Protein AF-A0A261KKD2-F1 (afdb_monomer_lite)

Structure (mmCIF, N/CA/C/O backbone):
data_AF-A0A261KKD2-F1
#
_entry.id   AF-A0A261KKD2-F1
#
loop_
_atom_site.group_PDB
_atom_site.id
_atom_site.type_symbol
_atom_site.label_atom_id
_atom_site.label_alt_id
_atom_site.label_comp_id
_atom_site.label_asym_id
_atom_site.label_entity_id
_atom_site.label_seq_id
_atom_site.pdbx_PDB_ins_code
_atom_site.Cartn_x
_atom_site.Cartn_y
_atom_site.Cartn_z
_atom_site.occupancy
_atom_site.B_iso_or_equiv
_atom_site.auth_seq_id
_atom_site.auth_comp_id
_atom_site.auth_asym_id
_atom_site.auth_atom_id
_atom_site.pdbx_PDB_model_num
ATOM 1 N N . MET A 1 1 ? 25.583 7.584 -16.675 1.00 42.84 1 MET A N 1
ATOM 2 C CA . MET A 1 1 ? 24.928 7.387 -15.366 1.00 42.84 1 MET A CA 1
ATOM 3 C C . MET A 1 1 ? 23.927 6.260 -15.559 1.00 42.84 1 MET A C 1
ATOM 5 O O . MET A 1 1 ? 23.049 6.423 -16.393 1.00 42.84 1 MET A O 1
ATOM 9 N N . ASN A 1 2 ? 24.113 5.099 -14.925 1.00 55.62 2 ASN A N 1
ATOM 10 C CA . ASN A 1 2 ? 23.139 4.011 -15.029 1.00 55.62 2 ASN A CA 1
ATOM 11 C C . ASN A 1 2 ? 21.918 4.429 -14.214 1.00 55.62 2 ASN A C 1
ATOM 13 O O . ASN A 1 2 ? 21.974 4.424 -12.986 1.00 55.62 2 ASN A O 1
ATOM 17 N N . THR A 1 3 ? 20.853 4.874 -14.876 1.00 59.84 3 THR A N 1
ATOM 18 C CA . THR A 1 3 ? 19.567 5.021 -14.202 1.00 59.84 3 THR A CA 1
ATOM 19 C C . THR A 1 3 ? 19.165 3.635 -13.707 1.00 59.84 3 THR A C 1
ATOM 21 O O . THR A 1 3 ? 19.183 2.689 -14.500 1.00 59.84 3 THR A O 1
ATOM 24 N N . PRO A 1 4 ? 18.864 3.466 -12.408 1.00 67.19 4 PRO A N 1
ATOM 25 C CA . PRO A 1 4 ? 18.352 2.194 -11.934 1.00 67.19 4 PRO A CA 1
ATOM 26 C C . PRO A 1 4 ? 17.121 1.833 -12.774 1.00 67.19 4 PRO A C 1
ATOM 28 O O . PRO A 1 4 ? 16.279 2.683 -13.067 1.00 67.19 4 PRO A O 1
ATOM 31 N N . GLN A 1 5 ? 17.069 0.594 -13.249 1.00 76.81 5 GLN A N 1
ATOM 32 C CA . GLN A 1 5 ? 15.962 0.096 -14.057 1.00 76.81 5 GLN A CA 1
ATOM 33 C C . GLN A 1 5 ? 14.935 -0.545 -13.130 1.00 76.81 5 GLN A C 1
ATOM 35 O O . GLN A 1 5 ? 15.288 -1.324 -12.242 1.00 76.81 5 GLN A O 1
ATOM 40 N N . ILE A 1 6 ? 13.659 -0.228 -13.340 1.00 82.88 6 ILE A N 1
ATOM 41 C CA . ILE A 1 6 ? 12.571 -0.922 -12.655 1.00 82.88 6 ILE A CA 1
ATOM 42 C C . ILE A 1 6 ? 12.519 -2.343 -13.215 1.00 82.88 6 ILE A C 1
ATOM 44 O O . ILE A 1 6 ? 12.353 -2.541 -14.418 1.00 82.88 6 ILE A O 1
ATOM 48 N N . ASN A 1 7 ? 12.712 -3.333 -12.346 1.00 85.75 7 ASN A N 1
ATOM 49 C CA . ASN A 1 7 ? 12.728 -4.730 -12.758 1.00 85.75 7 ASN A CA 1
ATOM 50 C C . ASN A 1 7 ? 11.305 -5.253 -13.041 1.00 85.75 7 ASN A C 1
ATOM 52 O O . ASN A 1 7 ? 10.302 -4.685 -12.598 1.00 85.75 7 ASN A O 1
ATOM 56 N N . SER A 1 8 ? 11.220 -6.370 -13.765 1.00 86.00 8 SER A N 1
ATOM 57 C CA . SER A 1 8 ? 9.951 -7.008 -14.140 1.00 86.00 8 SER A CA 1
ATOM 58 C C . SER A 1 8 ? 9.093 -7.412 -12.939 1.00 86.00 8 SER A C 1
ATOM 60 O O . SER A 1 8 ? 7.871 -7.318 -13.012 1.00 86.00 8 SER A O 1
ATOM 62 N N . ASN A 1 9 ? 9.710 -7.806 -11.823 1.00 88.19 9 ASN A N 1
ATOM 63 C CA . ASN A 1 9 ? 8.986 -8.235 -10.624 1.00 88.19 9 ASN A CA 1
ATOM 64 C C . ASN A 1 9 ? 8.235 -7.063 -9.981 1.00 88.19 9 ASN A C 1
ATOM 66 O O . ASN A 1 9 ? 7.089 -7.212 -9.562 1.00 88.19 9 ASN A O 1
ATOM 70 N N . THR A 1 10 ? 8.847 -5.876 -9.940 1.00 88.12 10 THR A N 1
ATOM 71 C CA . THR A 1 10 ? 8.189 -4.651 -9.472 1.00 88.12 10 THR A CA 1
ATOM 72 C C . THR A 1 10 ? 7.010 -4.287 -10.375 1.00 88.12 10 THR A C 1
ATOM 74 O O . THR A 1 10 ? 5.940 -3.953 -9.872 1.00 88.12 10 THR A O 1
ATOM 77 N N . VAL A 1 11 ? 7.166 -4.401 -11.697 1.00 89.25 11 VAL A N 1
ATOM 78 C CA . VAL A 1 11 ? 6.089 -4.133 -12.672 1.00 89.25 11 VAL A CA 1
ATOM 79 C C . VAL A 1 11 ? 4.915 -5.091 -12.466 1.00 89.25 11 VAL A C 1
ATOM 81 O O . VAL A 1 11 ? 3.755 -4.672 -12.477 1.00 89.25 11 VAL A O 1
ATOM 84 N N . GLU A 1 12 ? 5.203 -6.372 -12.248 1.00 90.06 12 GLU A N 1
ATOM 85 C CA . GLU A 1 12 ? 4.189 -7.395 -12.009 1.00 90.06 12 GLU A CA 1
ATOM 86 C C . GLU A 1 12 ? 3.439 -7.161 -10.691 1.00 90.06 12 GLU A C 1
ATOM 88 O O . GLU A 1 12 ? 2.208 -7.184 -10.673 1.00 90.06 12 GLU A O 1
ATOM 93 N N . LEU A 1 13 ? 4.161 -6.872 -9.605 1.00 89.06 13 LEU A N 1
ATOM 94 C CA . LEU A 1 13 ? 3.562 -6.548 -8.308 1.00 89.06 13 LEU A CA 1
ATOM 95 C C . LEU A 1 13 ? 2.630 -5.341 -8.406 1.00 89.06 13 LEU A C 1
ATOM 97 O O . LEU A 1 13 ? 1.482 -5.414 -7.976 1.00 89.06 13 LEU A O 1
ATOM 101 N N . LEU A 1 14 ? 3.090 -4.255 -9.029 1.00 89.81 14 LEU A N 1
ATOM 102 C CA . LEU A 1 14 ? 2.277 -3.056 -9.220 1.00 89.81 14 LEU A CA 1
ATOM 103 C C . LEU A 1 14 ? 1.068 -3.312 -10.125 1.00 89.81 14 LEU A C 1
ATOM 105 O O . LEU A 1 14 ? 0.004 -2.740 -9.896 1.00 89.81 14 LEU A O 1
ATOM 109 N N . SER A 1 15 ? 1.197 -4.200 -11.115 1.00 90.31 15 SER A N 1
ATOM 110 C CA . SER A 1 15 ? 0.068 -4.595 -11.964 1.00 90.31 15 SER A CA 1
ATOM 111 C C . SER A 1 15 ? -1.009 -5.329 -11.165 1.00 90.31 15 SER A C 1
ATOM 113 O O . SER A 1 15 ? -2.199 -5.081 -11.356 1.00 90.31 15 SER A O 1
ATOM 115 N N . ARG A 1 16 ? -0.595 -6.209 -10.243 1.00 89.69 16 ARG A N 1
ATOM 116 C CA . ARG A 1 16 ? -1.504 -6.933 -9.344 1.00 89.69 16 ARG A CA 1
ATOM 117 C C . ARG A 1 16 ? -2.175 -5.988 -8.347 1.00 89.69 16 ARG A C 1
ATOM 119 O O . ARG A 1 16 ? -3.388 -6.052 -8.200 1.00 89.69 16 ARG A O 1
ATOM 126 N N . LEU A 1 17 ? -1.409 -5.089 -7.724 1.00 86.06 17 LEU A N 1
ATOM 127 C CA . LEU A 1 17 ? -1.935 -4.090 -6.783 1.00 86.06 17 LEU A CA 1
ATOM 128 C C . LEU A 1 17 ? -2.928 -3.132 -7.455 1.00 86.06 17 LEU A C 1
ATOM 130 O O . LEU A 1 17 ? -3.966 -2.819 -6.886 1.00 86.06 17 LEU A O 1
ATOM 134 N N . GLY A 1 18 ? -2.621 -2.674 -8.671 1.00 83.12 18 GLY A N 1
ATOM 135 C CA . GLY A 1 18 ? -3.455 -1.723 -9.407 1.00 83.12 18 GLY A CA 1
ATOM 136 C C . GLY A 1 18 ? -4.586 -2.346 -10.229 1.00 83.12 18 GLY A C 1
ATOM 137 O O . GLY A 1 18 ? -5.287 -1.605 -10.916 1.00 83.12 18 GLY A O 1
ATOM 138 N N . GLY A 1 19 ? -4.729 -3.678 -10.243 1.00 85.88 19 GLY A N 1
ATOM 139 C CA . GLY A 1 19 ? -5.755 -4.385 -11.024 1.00 85.88 19 GLY A CA 1
ATOM 140 C C . GLY A 1 19 ? -5.668 -4.183 -12.544 1.00 85.88 19 GLY A C 1
ATOM 141 O O . GLY A 1 19 ? -6.630 -4.449 -13.261 1.00 85.88 19 GLY A O 1
ATOM 142 N N . LYS A 1 20 ? -4.532 -3.695 -13.056 1.00 86.50 20 LYS A N 1
ATOM 143 C CA . LYS A 1 20 ? -4.328 -3.369 -14.473 1.00 86.50 20 LYS A CA 1
ATOM 144 C C . LYS A 1 20 ? -2.949 -3.808 -14.933 1.00 86.50 20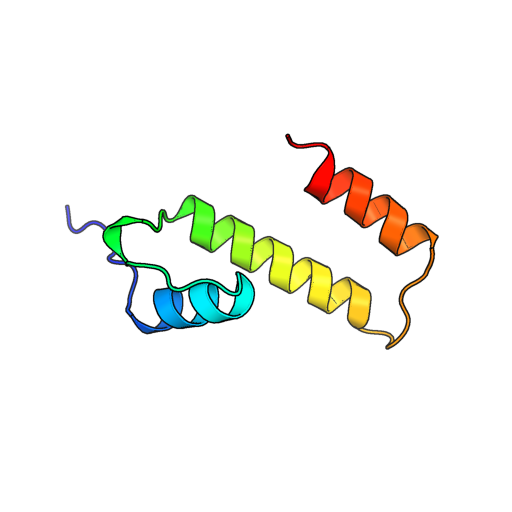 LYS A C 1
ATOM 146 O O . LYS A 1 20 ? -1.978 -3.710 -14.191 1.00 86.50 20 LYS A O 1
ATOM 151 N N . LYS A 1 21 ? -2.841 -4.250 -16.185 1.00 89.06 21 LYS A N 1
ATOM 152 C CA . LYS A 1 21 ? -1.548 -4.604 -16.777 1.00 89.06 21 LYS A CA 1
ATOM 153 C C . LYS A 1 21 ? -0.705 -3.338 -16.967 1.00 89.06 21 LYS A C 1
ATOM 155 O O . LYS A 1 21 ? -1.126 -2.429 -17.680 1.00 89.06 21 LYS A O 1
ATOM 160 N N . LEU A 1 2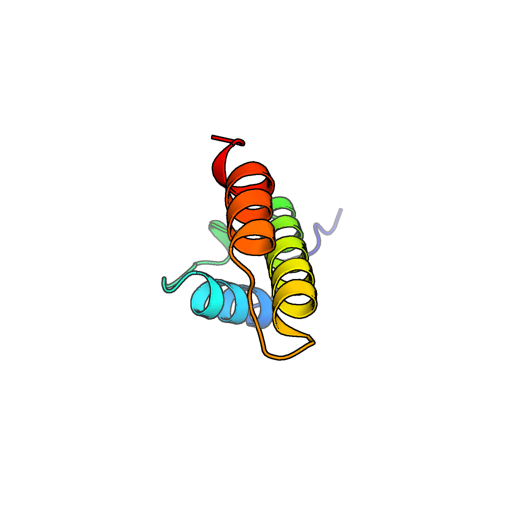2 ? 0.468 -3.285 -16.341 1.00 88.00 22 LEU A N 1
ATOM 161 C CA . LEU A 1 22 ? 1.427 -2.191 -16.497 1.00 88.00 22 LEU A CA 1
ATOM 162 C C . LEU A 1 22 ? 2.564 -2.590 -17.443 1.00 88.00 22 LEU A C 1
ATOM 164 O O . LEU A 1 22 ? 2.949 -3.757 -17.514 1.00 88.00 22 LEU A O 1
ATOM 168 N N . SER A 1 23 ? 3.127 -1.594 -18.126 1.00 86.19 23 SER A N 1
ATOM 169 C CA . SER A 1 23 ? 4.380 -1.720 -18.880 1.00 86.19 23 SER A CA 1
ATOM 170 C C . SER A 1 23 ? 5.495 -0.982 -18.134 1.00 86.19 23 SER A C 1
ATOM 172 O O . SER A 1 23 ? 5.209 0.074 -17.565 1.00 86.19 23 SER A O 1
ATOM 174 N N . PRO A 1 24 ? 6.753 -1.465 -18.150 1.00 81.44 24 PRO A N 1
ATOM 175 C CA . PRO A 1 24 ? 7.869 -0.821 -17.447 1.00 81.44 24 PRO A CA 1
ATOM 176 C C . PRO A 1 24 ? 8.073 0.650 -17.831 1.00 81.44 24 PRO A C 1
ATOM 178 O O . PRO A 1 24 ? 8.360 1.473 -16.970 1.00 81.44 24 PRO A O 1
ATOM 181 N N . GLU A 1 25 ? 7.856 0.990 -19.105 1.00 83.56 25 GLU A N 1
ATOM 182 C CA . GLU A 1 25 ? 7.911 2.364 -19.629 1.00 83.56 25 GLU A CA 1
ATOM 183 C C . GLU A 1 25 ? 6.886 3.326 -19.007 1.00 83.56 25 GLU A C 1
ATOM 185 O O . GLU A 1 25 ? 7.082 4.537 -19.040 1.00 83.56 25 GLU A O 1
ATOM 190 N N . ASN A 1 26 ? 5.824 2.795 -18.395 1.00 77.69 26 ASN A N 1
ATOM 191 C CA . ASN A 1 26 ? 4.752 3.570 -17.772 1.00 77.69 26 ASN A CA 1
ATOM 192 C C . ASN A 1 26 ? 4.901 3.665 -16.244 1.00 77.69 26 ASN A C 1
ATOM 194 O O . ASN A 1 26 ? 3.992 4.154 -15.571 1.00 77.69 26 ASN A O 1
ATOM 198 N N . ILE A 1 27 ? 6.011 3.178 -15.677 1.00 85.62 27 ILE A N 1
ATO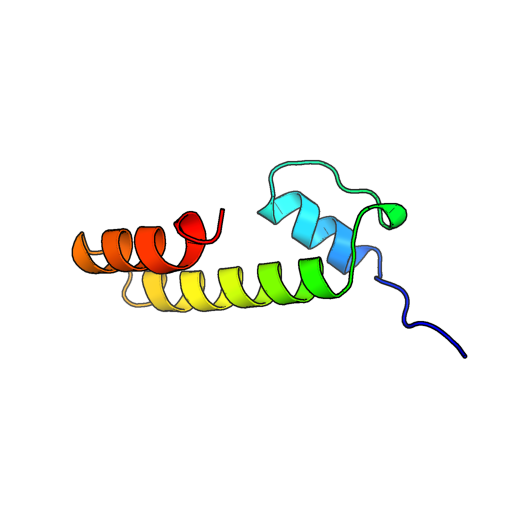M 199 C CA . ILE A 1 27 ? 6.255 3.189 -14.232 1.00 85.62 27 ILE A CA 1
ATOM 200 C C . ILE A 1 27 ? 7.430 4.113 -13.924 1.00 85.62 27 ILE A C 1
ATOM 202 O O . ILE A 1 27 ? 8.540 3.933 -14.417 1.00 85.62 27 ILE A O 1
ATOM 206 N N . SER A 1 28 ? 7.188 5.097 -13.060 1.00 87.81 28 SER A N 1
ATOM 207 C CA . SER A 1 28 ? 8.238 5.939 -12.491 1.00 87.81 28 SER A CA 1
ATOM 208 C C . SER A 1 28 ? 8.623 5.459 -11.091 1.00 87.81 28 SER A C 1
ATOM 210 O O . SER A 1 28 ? 7.834 4.815 -10.398 1.00 87.81 28 SER A O 1
ATOM 212 N N . PHE A 1 29 ? 9.820 5.826 -10.626 1.00 87.50 29 PHE A N 1
ATOM 213 C CA . PHE A 1 29 ? 10.234 5.567 -9.242 1.00 87.50 29 PHE A CA 1
ATOM 214 C C . PHE A 1 29 ? 9.280 6.175 -8.208 1.00 87.50 29 PHE A C 1
ATOM 216 O O . PHE A 1 29 ? 9.057 5.573 -7.162 1.00 87.50 29 PHE A O 1
ATOM 223 N N . SER A 1 30 ? 8.669 7.322 -8.512 1.00 88.38 30 SER A N 1
ATOM 224 C CA . SER A 1 30 ? 7.654 7.939 -7.654 1.00 88.38 30 SER A CA 1
ATOM 225 C C . SER A 1 30 ? 6.403 7.067 -7.531 1.00 88.38 30 SER A C 1
ATOM 227 O O . SER A 1 30 ? 5.869 6.935 -6.436 1.00 88.38 30 SER A O 1
ATOM 229 N N . VAL A 1 31 ? 5.964 6.422 -8.620 1.00 86.38 31 VAL A N 1
ATOM 230 C CA . VAL A 1 31 ? 4.836 5.474 -8.584 1.00 86.38 31 VAL A CA 1
ATOM 231 C C . VAL A 1 31 ? 5.181 4.255 -7.733 1.00 86.38 31 VAL A C 1
ATOM 233 O O . VAL A 1 31 ? 4.362 3.840 -6.918 1.00 86.38 31 VAL A O 1
ATOM 236 N N . VAL A 1 32 ? 6.397 3.712 -7.876 1.00 88.81 32 VAL A N 1
ATOM 237 C CA . VAL A 1 32 ? 6.869 2.601 -7.033 1.00 88.81 32 VAL A CA 1
ATOM 238 C C . VAL A 1 32 ? 6.840 3.009 -5.561 1.00 88.81 32 VAL A C 1
ATOM 240 O O . VAL A 1 32 ? 6.271 2.295 -4.742 1.00 88.81 32 VAL A O 1
ATOM 243 N N . PHE A 1 33 ? 7.400 4.176 -5.235 1.00 89.75 33 PHE A N 1
ATOM 244 C CA . PHE A 1 33 ? 7.446 4.692 -3.871 1.00 89.75 33 PHE A CA 1
ATOM 245 C C . PHE A 1 33 ? 6.047 4.875 -3.269 1.00 89.75 33 PHE A C 1
ATOM 247 O O . PHE A 1 33 ? 5.783 4.373 -2.178 1.00 89.75 33 PHE A O 1
ATOM 254 N N . LEU A 1 34 ? 5.137 5.540 -3.989 1.00 88.75 34 LEU A N 1
ATOM 255 C CA . LEU A 1 34 ? 3.769 5.768 -3.521 1.00 88.75 34 LEU A CA 1
ATOM 256 C C . LEU A 1 34 ? 3.012 4.453 -3.322 1.00 88.75 34 LEU A C 1
ATOM 258 O O . LEU A 1 34 ? 2.361 4.276 -2.298 1.00 88.75 34 LEU A O 1
ATOM 262 N N . ALA A 1 35 ? 3.138 3.504 -4.251 1.00 88.62 35 ALA A N 1
ATOM 263 C CA . ALA A 1 35 ? 2.499 2.201 -4.117 1.00 88.62 35 ALA A CA 1
ATOM 264 C C . ALA A 1 35 ? 3.052 1.400 -2.928 1.00 88.62 35 ALA A C 1
ATOM 266 O O . ALA A 1 35 ? 2.282 0.771 -2.199 1.00 88.62 35 ALA A O 1
ATOM 267 N N . SER A 1 36 ? 4.368 1.446 -2.689 1.00 89.38 36 SER A N 1
ATOM 268 C CA . SER A 1 36 ? 4.977 0.848 -1.497 1.00 89.38 36 SER A CA 1
ATOM 269 C C . SER A 1 36 ? 4.454 1.491 -0.212 1.00 89.38 36 SER A C 1
ATOM 271 O O . SER A 1 36 ? 4.100 0.768 0.716 1.00 89.38 36 SER A O 1
ATOM 273 N N . LEU A 1 37 ? 4.352 2.822 -0.169 1.00 90.44 37 LEU A N 1
ATOM 274 C CA . LEU A 1 37 ? 3.837 3.546 0.993 1.00 90.44 37 LEU A CA 1
ATOM 275 C C . LEU A 1 37 ? 2.375 3.182 1.282 1.00 90.44 37 LEU A C 1
ATOM 277 O O . LEU A 1 37 ? 2.058 2.786 2.399 1.00 90.44 37 LEU A O 1
ATOM 281 N N . VAL A 1 38 ? 1.511 3.230 0.264 1.00 89.12 38 VAL A N 1
ATOM 282 C CA . VAL A 1 38 ? 0.098 2.820 0.352 1.00 89.12 38 VAL A CA 1
ATOM 283 C C . VAL A 1 38 ? -0.021 1.381 0.861 1.00 89.12 38 VAL A C 1
ATOM 285 O O . VAL A 1 38 ? -0.823 1.116 1.749 1.00 89.12 38 VAL A O 1
ATOM 288 N N . THR A 1 39 ? 0.812 0.460 0.366 1.00 88.56 39 THR A N 1
ATOM 289 C CA . THR A 1 39 ? 0.794 -0.950 0.797 1.00 88.56 39 THR A CA 1
ATOM 290 C C . THR A 1 39 ? 1.153 -1.106 2.276 1.00 88.56 39 THR A C 1
ATOM 292 O O . THR A 1 39 ? 0.505 -1.872 2.984 1.00 88.56 39 THR A O 1
ATOM 295 N N . VAL A 1 40 ? 2.165 -0.379 2.762 1.00 91.75 40 VAL A N 1
ATOM 296 C CA . VAL A 1 40 ? 2.554 -0.405 4.182 1.00 91.75 40 VAL A CA 1
ATOM 297 C C . VAL A 1 40 ? 1.445 0.165 5.062 1.00 91.75 40 VAL A C 1
ATOM 299 O O . VAL A 1 40 ? 1.114 -0.439 6.078 1.00 91.75 40 VAL A O 1
ATOM 302 N N . LEU A 1 41 ? 0.845 1.290 4.665 1.00 89.94 41 LEU A N 1
ATOM 303 C CA . LEU A 1 41 ? -0.243 1.914 5.419 1.00 89.94 41 LEU A CA 1
ATOM 304 C C . LEU A 1 41 ? -1.485 1.012 5.489 1.00 89.94 41 LEU A C 1
ATOM 306 O O . LEU A 1 41 ? -2.058 0.865 6.563 1.00 89.94 41 LEU A O 1
ATOM 310 N N . LEU A 1 42 ? -1.847 0.344 4.386 1.00 88.50 42 LEU A N 1
ATOM 311 C CA . LEU A 1 42 ? -2.906 -0.673 4.386 1.00 88.50 42 LEU A CA 1
ATOM 312 C C . LEU A 1 42 ? -2.557 -1.848 5.306 1.00 88.50 42 LEU A C 1
ATOM 314 O O . LEU A 1 42 ? -3.402 -2.314 6.058 1.00 88.50 42 LEU A O 1
ATOM 318 N N . GLY A 1 43 ? -1.307 -2.315 5.285 1.00 90.25 43 GLY A N 1
ATOM 319 C CA . GLY A 1 43 ? -0.852 -3.373 6.187 1.00 90.25 43 GLY A CA 1
ATOM 320 C C . GLY A 1 43 ? -0.983 -3.000 7.667 1.00 90.25 43 GLY A C 1
ATOM 321 O O . GLY A 1 43 ? -1.318 -3.861 8.471 1.00 90.25 43 GLY A O 1
ATOM 322 N N . ILE A 1 44 ? -0.753 -1.729 8.014 1.00 90.62 44 ILE A N 1
ATOM 323 C CA . ILE A 1 44 ? -0.959 -1.203 9.371 1.00 90.62 44 ILE A CA 1
ATOM 324 C C . ILE A 1 44 ? -2.451 -1.162 9.709 1.00 90.62 44 ILE A C 1
ATOM 326 O O . ILE A 1 44 ? -2.831 -1.641 10.770 1.00 90.62 44 ILE A O 1
ATOM 330 N N . MET A 1 45 ? -3.283 -0.651 8.799 1.00 90.88 45 MET A N 1
ATOM 331 C CA . MET A 1 45 ? -4.737 -0.578 8.980 1.00 90.88 45 MET A CA 1
ATOM 332 C C . MET A 1 45 ? -5.379 -1.954 9.180 1.00 90.88 45 MET A C 1
ATOM 334 O O . MET A 1 45 ? -6.295 -2.094 9.969 1.00 90.88 45 MET A O 1
ATOM 338 N N . PHE A 1 46 ? -4.902 -2.984 8.481 1.00 92.31 46 PHE A N 1
ATOM 339 C CA . PHE A 1 46 ? -5.447 -4.338 8.612 1.00 92.31 46 PHE A CA 1
ATOM 340 C C . PHE A 1 46 ? -4.780 -5.169 9.722 1.00 92.31 46 PHE A C 1
ATOM 342 O O . PHE A 1 46 ? -5.116 -6.345 9.879 1.00 92.31 46 PHE A O 1
ATOM 349 N N . ALA A 1 47 ? -3.808 -4.620 10.459 1.00 94.31 47 ALA A N 1
ATOM 350 C CA . ALA A 1 47 ? -2.935 -5.401 11.338 1.00 94.31 47 ALA A CA 1
ATOM 351 C C . ALA A 1 47 ? -3.668 -6.059 12.519 1.00 94.31 47 ALA A C 1
ATOM 353 O O . ALA A 1 47 ? -3.259 -7.131 12.967 1.00 94.31 47 ALA A O 1
ATOM 354 N N . ASP A 1 48 ? -4.735 -5.439 13.019 1.00 92.75 48 ASP A N 1
ATOM 355 C CA . ASP A 1 48 ? -5.555 -5.952 14.122 1.00 92.75 48 ASP A CA 1
ATOM 356 C C . ASP A 1 48 ? -6.765 -6.787 13.644 1.00 92.75 48 ASP A C 1
ATOM 358 O O . ASP A 1 48 ? -7.514 -7.337 14.455 1.00 92.75 48 ASP A O 1
ATOM 362 N N . GLY A 1 49 ? -6.927 -6.934 12.323 1.00 93.31 49 GLY A N 1
ATOM 363 C CA . GLY A 1 49 ? -7.994 -7.702 11.687 1.00 93.31 49 GLY A CA 1
ATOM 364 C C . GLY A 1 49 ? -9.354 -7.002 11.631 1.00 93.31 49 GLY A C 1
ATOM 365 O O . GLY A 1 49 ? -10.318 -7.637 11.200 1.00 93.31 49 GLY A O 1
ATOM 366 N N . THR A 1 50 ? -9.456 -5.734 12.039 1.00 93.00 50 THR A N 1
ATOM 367 C CA . THR A 1 50 ? -10.686 -4.935 11.956 1.00 93.00 50 THR A CA 1
ATOM 368 C C . THR A 1 50 ? -10.369 -3.580 11.333 1.00 93.00 50 THR A C 1
ATOM 370 O O . THR A 1 50 ? -9.339 -3.001 11.612 1.00 93.00 50 THR A O 1
ATOM 373 N N . VAL A 1 51 ? -11.252 -3.052 10.487 1.00 92.44 51 VAL A N 1
ATOM 374 C CA . VAL A 1 51 ? -11.144 -1.656 10.037 1.00 92.44 51 VAL A CA 1
ATOM 375 C C . VAL A 1 51 ? -12.305 -0.889 10.631 1.00 92.44 51 VAL A C 1
ATOM 377 O O . VAL A 1 51 ? -13.459 -1.285 10.458 1.00 92.44 51 VAL A O 1
ATOM 380 N N . THR A 1 52 ? -11.995 0.170 11.368 1.00 93.25 52 THR A N 1
ATOM 381 C CA . THR A 1 52 ? -12.999 1.051 11.965 1.0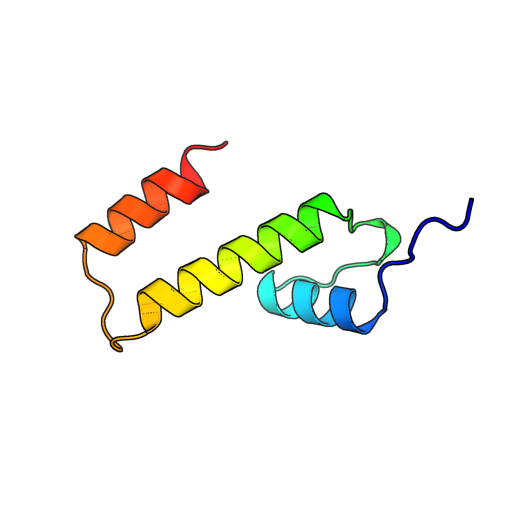0 93.25 52 THR A CA 1
ATOM 382 C C . THR A 1 52 ? -13.415 2.163 11.001 1.00 93.25 52 THR A C 1
ATOM 384 O O . THR A 1 52 ? -12.635 2.592 10.150 1.00 93.25 52 THR A O 1
ATOM 387 N N . ASP A 1 53 ? -14.624 2.701 11.186 1.00 92.94 53 ASP A N 1
ATOM 388 C CA . ASP A 1 53 ? -15.124 3.850 10.413 1.00 92.94 53 ASP A CA 1
ATOM 389 C C . ASP A 1 53 ? -14.188 5.075 10.511 1.00 92.94 53 ASP A C 1
ATOM 391 O O . ASP A 1 53 ? -14.092 5.888 9.590 1.00 92.94 53 ASP A O 1
ATOM 395 N N . GLU A 1 54 ? -13.490 5.233 11.641 1.00 91.88 54 GLU A N 1
ATOM 396 C CA . GLU A 1 54 ? -12.523 6.314 11.842 1.00 91.88 54 GLU A CA 1
ATOM 397 C C . GLU A 1 54 ? -11.261 6.112 10.993 1.00 91.88 54 GLU A C 1
ATOM 399 O O . GLU A 1 54 ? -10.806 7.055 10.343 1.00 91.88 54 GLU A O 1
ATOM 404 N N . GLU A 1 55 ? -10.727 4.891 10.933 1.00 90.25 55 GLU A N 1
ATOM 405 C CA . GLU A 1 55 ? -9.577 4.556 10.085 1.00 90.25 55 GLU A CA 1
ATOM 406 C C . GLU A 1 55 ? -9.908 4.675 8.599 1.00 90.25 55 GLU A C 1
ATOM 408 O O . GLU A 1 55 ? -9.102 5.220 7.839 1.00 90.25 55 GLU A O 1
ATOM 413 N N . GLU A 1 56 ? -11.104 4.244 8.190 1.00 90.06 56 GLU A N 1
ATOM 414 C CA . GLU A 1 56 ? -11.591 4.413 6.819 1.00 90.06 56 GLU A CA 1
ATOM 415 C C . GLU A 1 56 ? -11.683 5.902 6.453 1.00 90.06 56 GLU A C 1
ATOM 417 O O . GLU A 1 56 ? -11.159 6.338 5.426 1.00 90.06 56 GLU A O 1
ATOM 422 N N . LYS A 1 57 ? -12.228 6.734 7.345 1.00 90.44 57 LYS A N 1
ATOM 423 C CA . LYS A 1 57 ? -12.317 8.183 7.123 1.00 90.44 57 LYS A CA 1
ATOM 424 C C . LYS A 1 57 ? -10.947 8.870 7.073 1.00 90.44 57 LYS A C 1
ATOM 426 O O . LYS A 1 57 ? -10.728 9.779 6.260 1.00 90.44 57 LYS A O 1
ATOM 431 N N . ILE A 1 58 ? -10.015 8.471 7.941 1.00 88.31 58 ILE A N 1
ATOM 432 C CA . ILE A 1 58 ? -8.635 8.978 7.922 1.00 88.31 58 ILE A CA 1
ATOM 433 C C . ILE A 1 58 ? -7.955 8.581 6.609 1.00 88.31 58 ILE A C 1
ATOM 435 O O . ILE A 1 58 ? -7.265 9.408 6.006 1.00 88.31 58 ILE A O 1
ATOM 439 N N . TRP A 1 59 ? -8.175 7.356 6.136 1.00 88.88 59 TRP A N 1
ATOM 440 C CA . TRP A 1 59 ? -7.655 6.874 4.861 1.00 88.88 59 TRP A CA 1
ATOM 441 C C . TRP A 1 59 ? -8.166 7.676 3.671 1.00 88.88 59 TRP A C 1
ATOM 443 O O . TRP A 1 59 ? -7.359 8.157 2.871 1.00 88.88 59 TRP A O 1
ATOM 453 N N . GLU A 1 60 ? -9.480 7.889 3.588 1.00 87.06 60 GLU A N 1
ATOM 454 C CA . GLU A 1 60 ? -10.091 8.730 2.558 1.00 87.06 60 GLU A CA 1
ATOM 455 C C . GLU A 1 60 ? -9.489 10.141 2.578 1.00 87.06 60 GLU A C 1
ATOM 457 O O . GLU A 1 60 ? -9.072 10.670 1.547 1.00 87.06 60 GLU A O 1
ATOM 462 N N . THR A 1 61 ? -9.326 10.729 3.763 1.00 84.44 61 THR A N 1
ATOM 463 C CA . THR A 1 61 ? -8.738 12.070 3.902 1.00 84.44 61 THR A CA 1
ATOM 464 C C . THR A 1 61 ? -7.242 12.103 3.558 1.00 84.44 61 THR A C 1
ATOM 466 O O . THR A 1 61 ? -6.736 13.112 3.078 1.00 84.44 61 THR A O 1
ATOM 469 N N . THR A 1 62 ? -6.504 11.016 3.779 1.00 82.44 62 THR A N 1
ATOM 470 C CA . THR A 1 62 ? -5.047 10.985 3.564 1.00 82.44 62 THR A CA 1
ATOM 471 C C . THR A 1 62 ? -4.682 10.665 2.115 1.00 82.4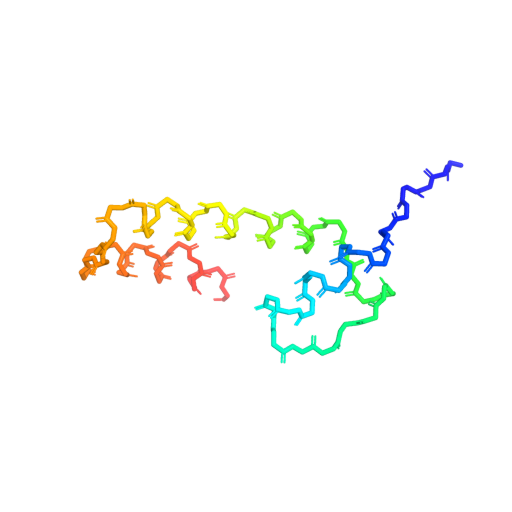4 62 THR A C 1
ATOM 473 O O . THR A 1 62 ? -3.718 11.216 1.585 1.00 82.44 62 THR A O 1
ATOM 476 N N . ILE A 1 63 ? -5.435 9.774 1.466 1.00 78.19 63 ILE A N 1
ATOM 477 C CA . ILE A 1 63 ? -5.106 9.240 0.137 1.00 78.19 63 ILE A CA 1
ATOM 478 C C . ILE A 1 63 ? -5.983 9.845 -0.970 1.00 78.19 63 ILE A C 1
ATOM 480 O O . ILE A 1 63 ? -5.492 10.033 -2.083 1.00 78.19 63 ILE A O 1
ATOM 484 N N . VAL A 1 64 ? -7.251 10.181 -0.696 1.00 64.38 64 VAL A N 1
ATOM 485 C CA . VAL A 1 64 ? -8.195 10.679 -1.722 1.00 64.38 64 VAL A CA 1
ATOM 486 C C . VAL A 1 64 ? -8.159 12.207 -1.851 1.00 64.38 64 VAL A C 1
ATOM 488 O O . VAL A 1 64 ? -8.319 12.722 -2.952 1.00 64.38 64 VAL A O 1
ATOM 491 N N . PHE A 1 65 ? -7.847 12.946 -0.782 1.00 45.62 65 PHE A N 1
ATOM 492 C CA . PHE A 1 65 ? -7.794 14.423 -0.782 1.00 45.62 65 PHE A CA 1
ATOM 493 C C . PHE A 1 65 ? -6.554 15.040 -1.466 1.00 45.62 65 PHE A C 1
ATOM 495 O O . PHE A 1 65 ? -6.364 16.254 -1.434 1.00 45.62 65 PHE A O 1
ATOM 502 N N . GLY A 1 66 ? -5.702 14.217 -2.085 1.00 49.97 66 GLY A N 1
ATOM 503 C CA . GLY A 1 66 ? -4.552 14.656 -2.882 1.00 49.97 66 GLY A CA 1
ATOM 504 C C . GLY A 1 66 ? -4.822 14.818 -4.386 1.00 49.97 66 GLY A C 1
ATOM 505 O O . GLY A 1 66 ? -3.854 14.989 -5.129 1.00 49.97 66 GLY A O 1
ATOM 506 N N . GLN A 1 67 ? -6.081 14.719 -4.839 1.00 42.44 67 GLN A N 1
ATOM 507 C CA . GLN A 1 67 ? -6.501 14.960 -6.232 1.00 42.44 67 GLN A CA 1
ATOM 508 C C . GLN A 1 67 ? -7.301 16.252 -6.386 1.00 42.44 67 GLN A C 1
ATOM 510 O O . GLN A 1 67 ? -8.143 16.537 -5.507 1.00 42.44 67 GLN A O 1
#

Sequence (67 aa):
MNTPQINSNTVELLSRLGGKKLSPENISFSVVFLASLVTVLLGIMFADGTVTDEEEKIWETTIVFGQ

Foldseek 3Di:
DPDDFDDPVLQVVVCVVVVHRDDSVRDDPVNSVVSVVVVVLVCVCCVVPDHDPVNVVVCCVPPVVPD

Radius of gyration: 14.52 Å; chains: 1; bounding bo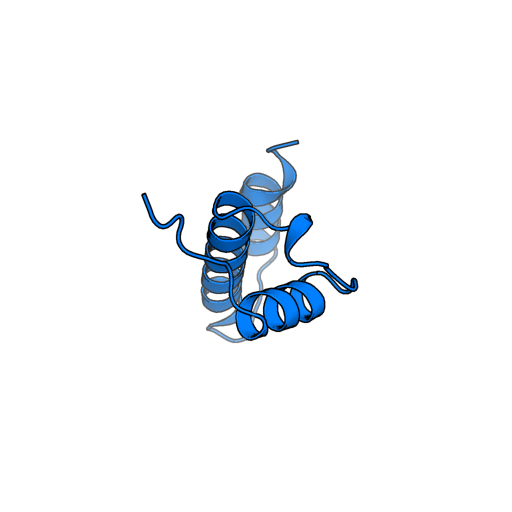x: 40×23×34 Å

Secondary structure (DSSP, 8-state):
--PPPPPHHHHHHHHHHTTS---GGG--HHHHHHHHHHHHHHHHHTTTS---HHHHHHHIIIIITT-

pLDDT: mean 84.01, std 12.19, range [42.44, 94.31]